Protein AF-A0A7I8EJ00-F1 (afdb_monomer_lite)

Radius of gyration: 34.82 Å; chains: 1; bounding box: 84×103×65 Å

Foldseek 3Di:
DDDDDDDDPDDDDPDDPPPDVPDPVVVVVVVPPPDPVPDDDPDQPFWKFKDFPLVQQPQPCLLCVLQVVAWDDDPRRDIDGDRGDDPVCVVSLVSSQVPRPSSRMDMDTGDPDDPPPPPDDD

Structure (mmCIF, N/CA/C/O backbone):
data_AF-A0A7I8EJ00-F1
#
_entry.id   AF-A0A7I8EJ00-F1
#
loop_
_atom_site.group_PDB
_atom_site.id
_atom_site.type_symbol
_atom_site.label_atom_id
_atom_site.label_alt_id
_atom_site.label_comp_id
_atom_site.label_asym_id
_atom_site.label_entity_id
_atom_site.label_seq_id
_atom_site.pdbx_PDB_ins_code
_atom_site.Cartn_x
_atom_site.Cartn_y
_atom_site.Cartn_z
_atom_site.occupancy
_atom_site.B_iso_or_equiv
_atom_site.auth_seq_id
_atom_site.auth_comp_id
_atom_site.auth_asym_id
_atom_site.auth_atom_id
_atom_site.pdbx_PDB_model_num
ATOM 1 N N . MET A 1 1 ? -71.303 63.753 53.844 1.00 45.81 1 MET A N 1
ATOM 2 C CA . MET A 1 1 ? -70.209 64.311 53.027 1.00 45.81 1 MET A CA 1
ATOM 3 C C . MET A 1 1 ? -69.359 63.137 52.576 1.00 45.81 1 MET A C 1
ATOM 5 O O . MET A 1 1 ? -68.629 62.593 53.389 1.00 45.81 1 MET A O 1
ATOM 9 N N . ASN A 1 2 ? -69.578 62.673 51.344 1.00 41.28 2 ASN A N 1
ATOM 10 C CA . ASN A 1 2 ? -68.934 61.488 50.778 1.00 41.28 2 ASN A CA 1
ATOM 11 C C . ASN A 1 2 ? -67.696 61.925 49.996 1.00 41.28 2 ASN A C 1
ATOM 13 O O . ASN A 1 2 ? -67.815 62.692 49.039 1.00 41.28 2 ASN A O 1
ATOM 17 N N . GLU A 1 3 ? -66.528 61.432 50.389 1.00 48.75 3 GLU A N 1
ATOM 18 C CA . GLU A 1 3 ? -65.282 61.643 49.660 1.00 48.75 3 GLU A CA 1
ATOM 19 C C . GLU A 1 3 ? -65.212 60.653 48.494 1.00 48.75 3 GLU A C 1
ATOM 21 O O . GLU A 1 3 ? -64.896 59.473 48.629 1.00 48.75 3 GLU A O 1
ATOM 26 N N . HIS A 1 4 ? -65.585 61.167 47.326 1.00 40.91 4 HIS A N 1
ATOM 27 C CA . HIS A 1 4 ? -65.218 60.623 46.029 1.00 40.91 4 HIS A CA 1
ATOM 28 C C . HIS A 1 4 ? -63.752 60.961 45.749 1.00 40.91 4 HIS A C 1
ATOM 30 O O . HIS A 1 4 ? -63.348 62.078 46.044 1.00 40.91 4 HIS A O 1
ATOM 36 N N . HIS A 1 5 ? -63.006 59.995 45.202 1.00 47.50 5 HIS A N 1
ATOM 37 C CA . HIS A 1 5 ? -61.886 60.053 44.235 1.00 47.50 5 HIS A CA 1
ATOM 38 C C . HIS A 1 5 ? -61.097 58.744 44.455 1.00 47.50 5 HIS A C 1
ATOM 40 O O . HIS A 1 5 ? -60.315 58.616 45.383 1.00 47.50 5 HIS A O 1
ATOM 46 N N . GLY A 1 6 ? -61.370 57.653 43.745 1.00 36.69 6 GLY A N 1
ATOM 47 C CA . GLY A 1 6 ? -61.242 57.551 42.293 1.00 36.69 6 GLY A CA 1
ATOM 48 C C . GLY A 1 6 ? -60.151 56.522 41.984 1.00 36.69 6 GLY A C 1
ATOM 49 O O . GLY A 1 6 ? -59.090 56.857 41.469 1.00 36.69 6 GLY A O 1
ATOM 50 N N . VAL A 1 7 ? -60.400 55.278 42.398 1.00 44.00 7 VAL A N 1
ATOM 51 C CA . VAL A 1 7 ? -59.600 54.092 42.072 1.00 44.00 7 VAL A CA 1
ATOM 52 C C . VAL A 1 7 ? -59.692 53.781 40.572 1.00 44.00 7 VAL A C 1
ATOM 54 O O . VAL A 1 7 ? -60.718 54.017 39.943 1.00 44.00 7 VAL A O 1
ATOM 57 N N . ALA A 1 8 ? -58.624 53.152 40.074 1.00 42.78 8 ALA A N 1
ATOM 58 C CA . ALA A 1 8 ? -58.505 52.400 38.822 1.00 42.78 8 ALA A CA 1
ATOM 59 C C . ALA A 1 8 ? -58.321 53.210 37.525 1.00 42.78 8 ALA A C 1
ATOM 61 O O . ALA A 1 8 ? -59.259 53.597 36.835 1.00 42.78 8 ALA A O 1
ATOM 62 N N . ARG A 1 9 ? -57.053 53.315 37.106 1.00 45.28 9 ARG A N 1
ATOM 63 C CA . ARG A 1 9 ? -56.689 53.464 35.691 1.00 45.28 9 ARG A CA 1
ATOM 64 C C . ARG A 1 9 ? -57.121 52.193 34.946 1.00 45.28 9 ARG A C 1
ATOM 66 O O . ARG A 1 9 ? -56.444 51.172 35.030 1.00 45.28 9 ARG A O 1
ATOM 73 N N . GLY A 1 10 ? -58.268 52.248 34.273 1.00 40.19 10 GLY A N 1
ATOM 74 C CA . GLY A 1 10 ? -58.802 51.183 33.424 1.00 40.19 10 GLY A CA 1
ATOM 75 C C . GLY A 1 10 ? -58.727 51.533 31.934 1.00 40.19 10 GLY A C 1
ATOM 76 O O . GLY A 1 10 ? -59.013 52.662 31.551 1.00 40.19 10 GLY A O 1
ATOM 77 N N . GLY A 1 11 ? -58.397 50.530 31.111 1.00 43.97 11 GLY A N 1
ATOM 78 C CA . GLY A 1 11 ? -58.533 50.531 29.645 1.00 43.97 11 GLY A CA 1
ATOM 79 C C . GLY A 1 11 ? -57.276 51.028 28.919 1.00 43.97 11 GLY A C 1
ATOM 80 O O . GLY A 1 11 ? -56.934 52.193 29.004 1.00 43.97 11 GLY A O 1
ATOM 81 N N . ALA A 1 12 ? -56.507 50.221 28.193 1.00 44.25 12 ALA A N 1
ATOM 82 C CA . ALA A 1 12 ? -56.928 49.158 27.297 1.00 44.25 12 ALA A CA 1
ATOM 83 C C . ALA A 1 12 ? -56.007 47.937 27.426 1.00 44.25 12 ALA A C 1
ATOM 85 O O . ALA A 1 12 ? -54.852 47.961 27.000 1.00 44.25 12 ALA A O 1
ATOM 86 N N . GLN A 1 13 ? -56.539 46.839 27.971 1.00 55.34 13 GLN A N 1
ATOM 87 C CA . GLN A 1 13 ? -55.932 45.538 27.726 1.00 55.34 13 GLN A CA 1
ATOM 88 C C . GLN A 1 13 ? -56.236 45.152 26.274 1.00 55.34 13 GLN A C 1
ATOM 90 O O . GLN A 1 13 ? -57.363 44.811 25.917 1.00 55.34 13 GLN A O 1
ATOM 95 N N . TRP A 1 14 ? -55.234 45.220 25.409 1.00 45.91 14 TRP A N 1
ATOM 96 C CA . TRP A 1 14 ? -55.321 44.591 24.100 1.00 45.91 14 TRP A CA 1
ATOM 97 C C . TRP A 1 14 ? -55.239 43.080 24.312 1.00 45.91 14 TRP A C 1
ATOM 99 O O . TRP A 1 14 ? -54.153 42.511 24.407 1.00 45.91 14 TRP A O 1
ATOM 109 N N . ARG A 1 15 ? -56.395 42.418 24.446 1.00 53.50 15 ARG A N 1
ATOM 110 C CA . ARG A 1 15 ? -56.477 40.955 24.360 1.00 53.50 15 ARG A CA 1
ATOM 111 C C . ARG A 1 15 ? -56.111 40.548 22.932 1.00 53.50 15 ARG A C 1
ATOM 113 O O . ARG A 1 15 ? -56.956 40.574 22.047 1.00 53.50 15 ARG A O 1
ATOM 120 N N . HIS A 1 16 ? -54.857 40.156 22.729 1.00 53.03 16 HIS A N 1
ATOM 121 C CA . HIS A 1 16 ? -54.471 39.276 21.632 1.00 53.03 16 HIS A CA 1
ATOM 122 C C . HIS A 1 16 ? -54.268 37.868 22.204 1.00 53.03 16 HIS A C 1
ATOM 124 O O . HIS A 1 16 ? -53.431 37.705 23.095 1.00 53.03 16 HIS A O 1
ATOM 130 N N . PRO A 1 17 ? -54.984 36.841 21.718 1.00 56.44 17 PRO A N 1
ATOM 131 C CA . PRO A 1 17 ? -54.615 35.464 21.987 1.00 56.44 17 PRO A CA 1
ATOM 132 C C . PRO A 1 17 ? -53.357 35.161 21.174 1.00 56.44 17 PRO A C 1
ATOM 134 O O . PRO A 1 17 ? -53.422 34.884 19.978 1.00 56.44 17 PRO A O 1
ATOM 137 N N . LYS A 1 18 ? -52.185 35.222 21.805 1.00 48.69 18 LYS A N 1
ATOM 138 C CA . LYS A 1 18 ? -51.001 34.573 21.243 1.00 48.69 18 LYS A CA 1
ATOM 139 C C . LYS A 1 18 ? -51.089 33.102 21.632 1.00 48.69 18 LYS A C 1
ATOM 141 O O . LYS A 1 18 ? -50.445 32.635 22.558 1.00 48.69 18 LYS A O 1
ATOM 146 N N . THR A 1 19 ? -51.945 32.375 20.918 1.00 53.47 19 THR A N 1
ATOM 147 C CA . THR A 1 19 ? -51.723 30.946 20.708 1.00 53.47 19 THR A CA 1
ATOM 148 C C . THR A 1 19 ? -50.303 30.758 20.185 1.00 53.47 19 THR A C 1
ATOM 150 O O . THR A 1 19 ? -49.864 31.567 19.361 1.00 53.47 19 THR A O 1
ATOM 153 N N . ARG A 1 20 ? -49.682 29.633 20.563 1.00 47.53 20 ARG A N 1
ATOM 154 C CA . ARG A 1 20 ? -48.486 29.029 19.945 1.00 47.53 20 ARG A CA 1
ATOM 155 C C . ARG A 1 20 ? -47.161 29.190 20.703 1.00 47.53 20 ARG A C 1
ATOM 157 O O . ARG A 1 20 ? -46.096 29.186 20.097 1.00 47.53 20 ARG A O 1
ATOM 164 N N . GLU A 1 21 ? -47.212 29.169 22.029 1.00 54.38 21 GLU A N 1
ATOM 165 C CA . GLU A 1 21 ? -46.142 28.568 22.839 1.00 54.38 21 GLU A CA 1
ATOM 166 C C . GLU A 1 21 ? -46.144 27.045 22.618 1.00 54.38 21 GLU A C 1
ATOM 168 O O . GLU A 1 21 ? -46.897 26.355 23.294 1.00 54.38 21 GLU A O 1
ATOM 173 N N . THR A 1 22 ? -45.405 26.520 21.623 1.00 52.34 22 THR A N 1
ATOM 174 C CA . THR A 1 22 ? -44.894 25.111 21.597 1.00 52.34 22 THR A CA 1
ATOM 175 C C . THR A 1 22 ? -44.100 24.708 20.343 1.00 52.34 22 THR A C 1
ATOM 177 O O . THR A 1 22 ? -43.701 23.551 20.227 1.00 52.34 22 THR A O 1
ATOM 180 N N . HIS A 1 23 ? -43.851 25.597 19.374 1.00 50.88 23 HIS A N 1
ATOM 181 C CA . HIS A 1 23 ? -43.075 25.212 18.181 1.00 50.88 23 HIS A CA 1
ATOM 182 C C . HIS A 1 23 ? -41.585 25.566 18.251 1.00 50.88 23 HIS A C 1
ATOM 184 O O . HIS A 1 23 ? -40.788 24.852 17.646 1.00 50.88 23 HIS A O 1
ATOM 190 N N . GLU A 1 24 ? -41.213 26.626 18.971 1.00 51.28 24 GLU A N 1
ATOM 191 C CA . GLU A 1 24 ? -39.826 27.111 19.008 1.00 51.28 24 GLU A CA 1
ATOM 192 C C . GLU A 1 24 ? -38.968 26.274 19.976 1.00 51.28 24 GLU A C 1
ATOM 194 O O . GLU A 1 24 ? -38.015 25.641 19.529 1.00 51.28 24 GLU A O 1
ATOM 199 N N . ASN A 1 25 ? -39.418 26.081 21.226 1.00 51.16 25 ASN A N 1
ATOM 200 C CA . ASN A 1 25 ? -38.731 25.222 22.211 1.00 51.16 25 ASN A CA 1
ATOM 201 C C . ASN A 1 25 ? -38.580 23.754 21.758 1.00 51.16 25 ASN A C 1
ATOM 203 O O . ASN A 1 25 ? -37.596 23.095 22.081 1.00 51.16 25 ASN A O 1
ATOM 207 N N . ARG A 1 26 ? -39.504 23.241 20.928 1.00 55.91 26 ARG A N 1
ATOM 208 C CA . ARG A 1 26 ? -39.444 21.863 20.404 1.00 55.91 26 ARG A CA 1
ATOM 209 C C . ARG A 1 26 ? -38.271 21.640 19.445 1.00 55.91 26 ARG A C 1
ATOM 211 O O . ARG A 1 26 ? -37.791 20.516 19.339 1.00 55.91 26 ARG A O 1
ATOM 218 N N . LYS A 1 27 ? -37.827 22.679 18.729 1.00 48.16 27 LYS A N 1
ATOM 219 C CA . LYS A 1 27 ? -36.678 22.571 17.821 1.00 48.16 27 LYS A CA 1
ATOM 220 C C . LYS A 1 27 ? -35.370 22.506 18.598 1.00 48.16 27 LYS A C 1
ATOM 222 O O . LYS A 1 27 ? -34.535 21.689 18.239 1.00 48.16 27 LYS A O 1
ATOM 227 N N . GLU A 1 28 ? -35.223 23.300 19.659 1.00 47.88 28 GLU A N 1
ATOM 228 C CA . GLU A 1 28 ? -34.013 23.322 20.495 1.00 47.88 28 GLU A CA 1
ATOM 229 C C . GLU A 1 28 ? -33.845 22.015 21.288 1.00 47.88 28 GLU A C 1
ATOM 231 O O . GLU A 1 28 ? -32.773 21.411 21.254 1.00 47.88 28 GLU A O 1
ATOM 236 N N . GLU A 1 29 ? -34.922 21.486 21.881 1.00 47.75 29 GLU A N 1
ATOM 237 C CA . GLU A 1 29 ? -34.905 20.180 22.565 1.00 47.75 29 GLU A CA 1
ATOM 238 C C . GLU A 1 29 ? -34.665 18.988 21.614 1.00 47.75 29 GLU A C 1
ATOM 240 O O . GLU A 1 29 ? -34.185 17.938 22.044 1.00 47.75 29 GLU A O 1
ATOM 245 N N . GLN A 1 30 ? -34.966 19.123 20.315 1.00 53.47 30 GLN A N 1
ATOM 246 C CA . GLN A 1 30 ? -34.715 18.082 19.306 1.00 53.47 30 GLN A CA 1
ATOM 247 C C . GLN A 1 30 ? -33.262 18.035 18.817 1.00 53.47 30 GLN A C 1
ATOM 249 O O . GLN A 1 30 ? -32.843 16.998 18.309 1.00 53.47 30 GLN A O 1
ATOM 254 N N . MET A 1 31 ? -32.470 19.098 18.993 1.00 45.88 31 MET A N 1
ATOM 255 C CA . MET A 1 31 ? -31.067 19.109 18.545 1.00 45.88 31 MET A CA 1
ATOM 256 C C . MET A 1 31 ? -30.126 18.399 19.530 1.00 45.88 31 MET A C 1
ATOM 258 O O . MET A 1 31 ? -29.084 17.892 19.125 1.00 45.88 31 MET A O 1
ATOM 262 N N . ALA A 1 32 ? -30.502 18.324 20.811 1.00 51.47 32 ALA A N 1
ATOM 263 C CA . ALA A 1 32 ? -29.714 17.675 21.864 1.00 51.47 32 ALA A CA 1
ATOM 264 C C . ALA A 1 32 ? -29.901 16.145 21.931 1.00 51.47 32 ALA A C 1
ATOM 266 O O . ALA A 1 32 ? -29.198 15.458 22.673 1.00 51.47 32 ALA A O 1
ATOM 267 N N . GLN A 1 33 ? -30.839 15.594 21.158 1.00 57.84 33 GLN A N 1
ATOM 268 C CA . GLN A 1 33 ? -31.089 14.157 21.082 1.00 57.84 33 GLN A CA 1
ATOM 269 C C . GLN A 1 33 ? -30.137 13.561 20.045 1.00 57.84 33 GLN A C 1
ATOM 271 O O . GLN A 1 33 ? -30.465 13.455 18.865 1.00 57.84 33 GLN A O 1
ATOM 276 N N . ALA A 1 34 ? -28.920 13.238 20.492 1.00 53.00 34 ALA A N 1
ATOM 277 C CA . ALA A 1 34 ? -27.902 12.560 19.701 1.00 53.00 34 ALA A CA 1
ATOM 278 C C . ALA A 1 34 ? -28.523 11.384 18.939 1.00 53.00 34 ALA A C 1
ATOM 280 O O . ALA A 1 34 ? -28.961 10.390 19.521 1.00 53.00 34 ALA A O 1
ATOM 281 N N . HIS A 1 35 ? -28.588 11.518 17.620 1.00 52.81 35 HIS A N 1
ATOM 282 C CA . HIS A 1 35 ? -29.057 10.443 16.778 1.00 52.81 35 HIS A CA 1
ATOM 283 C C . HIS A 1 35 ? -28.088 9.249 16.891 1.00 52.81 35 HIS A C 1
ATOM 285 O O . HIS A 1 35 ? -26.877 9.433 16.730 1.00 52.81 35 HIS A O 1
ATOM 291 N N . PRO A 1 36 ? -28.591 8.013 17.067 1.00 56.00 36 PRO A N 1
ATOM 292 C CA . PRO A 1 36 ? -27.775 6.799 17.198 1.00 56.00 36 PRO A CA 1
ATOM 293 C C . PRO A 1 36 ? -26.967 6.444 15.934 1.00 56.00 36 PRO A C 1
ATOM 295 O O . PRO A 1 36 ? -26.285 5.427 15.906 1.00 56.00 36 PRO A O 1
ATOM 298 N N . TYR A 1 37 ? -27.020 7.283 14.895 1.00 53.31 37 TYR A N 1
ATOM 299 C CA . TYR A 1 37 ? -26.210 7.174 13.686 1.00 53.31 37 TYR A CA 1
ATOM 300 C C . TYR A 1 37 ? -24.841 7.874 13.782 1.00 53.31 37 TYR A C 1
ATOM 302 O O . TYR A 1 37 ? -24.072 7.794 12.829 1.00 53.31 37 TYR A O 1
ATOM 310 N N . MET A 1 38 ? -24.531 8.594 14.873 1.00 54.06 38 MET A N 1
ATOM 311 C CA . MET A 1 38 ? -23.209 9.226 15.065 1.00 54.06 38 MET A CA 1
ATOM 312 C C . MET A 1 38 ? -22.237 8.385 15.897 1.00 54.06 38 MET A C 1
ATOM 314 O O . MET A 1 38 ? -21.073 8.761 16.021 1.00 54.06 38 MET A O 1
ATOM 318 N N . THR A 1 39 ? -22.660 7.236 16.427 1.00 56.69 39 THR A N 1
ATOM 319 C CA . THR A 1 39 ? -21.714 6.229 16.913 1.00 56.69 39 THR A CA 1
ATOM 320 C C . THR A 1 39 ? -21.360 5.320 15.738 1.00 56.69 39 THR A C 1
ATOM 322 O O . THR A 1 39 ? -22.232 4.574 15.282 1.00 56.69 39 THR A O 1
ATOM 325 N N . PRO A 1 40 ? -20.124 5.370 15.199 1.00 61.84 40 PRO A N 1
ATOM 326 C CA . PRO A 1 40 ? -19.712 4.387 14.209 1.00 61.84 40 PRO A CA 1
ATOM 327 C C . PRO A 1 40 ? -19.858 2.983 14.825 1.00 61.84 40 PRO A C 1
ATOM 329 O O . PRO A 1 40 ? -19.558 2.816 16.013 1.00 61.84 40 PRO A O 1
ATOM 332 N N . PRO A 1 41 ? -20.334 1.974 14.066 1.00 59.50 41 PRO A N 1
ATOM 333 C CA . PRO A 1 41 ? -20.284 0.589 14.526 1.00 59.50 41 PRO A CA 1
ATOM 334 C C . PRO A 1 41 ? -18.846 0.279 14.964 1.00 59.50 41 PRO A C 1
ATOM 336 O O . PRO A 1 41 ? -17.920 0.820 14.348 1.00 59.50 41 PRO A O 1
ATOM 339 N N . PRO A 1 42 ? -18.632 -0.535 16.019 1.00 56.03 42 PRO A N 1
ATOM 340 C CA . PRO A 1 42 ? -17.282 -0.861 16.458 1.00 56.03 42 PRO A CA 1
ATOM 341 C C . PRO A 1 42 ? -16.493 -1.324 15.236 1.00 56.03 42 PRO A C 1
ATOM 343 O O . PRO A 1 42 ? -16.932 -2.231 14.521 1.00 56.03 42 PRO A O 1
ATOM 346 N N . ALA A 1 43 ? -15.385 -0.631 14.949 1.00 57.16 43 ALA A N 1
ATOM 347 C CA . ALA A 1 43 ? -14.518 -0.994 13.842 1.00 57.16 43 ALA A CA 1
ATOM 348 C C . ALA A 1 43 ? -14.222 -2.494 13.976 1.00 57.16 43 ALA A C 1
ATOM 350 O O . ALA A 1 43 ? -13.905 -2.923 15.090 1.00 57.16 43 ALA A O 1
ATOM 351 N N . PRO A 1 44 ? -14.377 -3.305 12.910 1.00 59.47 44 PRO A N 1
ATOM 352 C CA . PRO A 1 44 ? -14.127 -4.730 13.018 1.00 59.47 44 PRO A CA 1
ATOM 353 C C . PRO A 1 44 ? -12.761 -4.947 13.671 1.00 59.47 44 PRO A C 1
ATOM 355 O O . PRO A 1 44 ? -11.744 -4.466 13.183 1.00 59.47 44 PRO A O 1
ATOM 358 N N . SER A 1 45 ? -12.732 -5.637 14.799 1.00 66.56 45 SER A N 1
ATOM 359 C CA . SER A 1 45 ? -11.508 -5.881 15.564 1.00 66.56 45 SER A CA 1
ATOM 360 C C . SER A 1 45 ? -10.585 -6.912 14.898 1.00 66.56 45 SER A C 1
ATOM 362 O O . SER A 1 45 ? -9.603 -7.336 15.498 1.00 66.56 45 SER A O 1
ATOM 364 N N . GLY A 1 46 ? -10.904 -7.329 13.669 1.00 76.50 46 GLY A N 1
ATOM 365 C CA . GLY A 1 46 ? -10.105 -8.255 12.878 1.00 76.50 46 GLY A CA 1
ATOM 366 C C . GLY A 1 46 ? -8.842 -7.603 12.325 1.00 76.50 46 GLY A C 1
ATOM 367 O O . GLY A 1 46 ? -8.857 -6.435 11.918 1.00 76.50 46 GLY A O 1
ATOM 368 N N . SER A 1 47 ? -7.759 -8.380 12.291 1.00 88.50 47 SER A N 1
ATOM 369 C CA . SER A 1 47 ? -6.550 -8.014 11.560 1.00 88.50 47 SER A CA 1
ATOM 370 C C . SER A 1 47 ? -6.829 -8.013 10.058 1.00 88.50 47 SER A C 1
ATOM 372 O O . SER A 1 47 ? -7.821 -8.574 9.580 1.00 88.50 47 SER A O 1
ATOM 374 N N . ILE A 1 48 ? -5.974 -7.337 9.298 1.00 93.81 48 ILE A N 1
ATOM 375 C CA . ILE A 1 48 ? -6.071 -7.317 7.842 1.00 93.81 48 ILE A CA 1
ATOM 376 C C . ILE A 1 48 ? -4.856 -7.990 7.226 1.00 93.81 48 ILE A C 1
ATOM 378 O O . ILE A 1 48 ? -3.755 -7.893 7.755 1.00 93.81 48 ILE A O 1
ATOM 382 N N . HIS A 1 49 ? -5.076 -8.647 6.093 1.00 96.25 49 HIS A N 1
ATOM 383 C CA . HIS A 1 49 ? -4.018 -9.144 5.229 1.00 96.25 49 HIS A CA 1
ATOM 384 C C . HIS A 1 49 ? -4.048 -8.370 3.909 1.00 96.25 49 HIS A C 1
ATOM 386 O O . HIS A 1 49 ? -5.107 -8.204 3.293 1.00 96.25 49 HIS A O 1
ATOM 392 N N . VAL A 1 50 ? -2.893 -7.862 3.497 1.00 97.19 50 VAL A N 1
ATOM 393 C CA . VAL A 1 50 ? -2.713 -7.016 2.320 1.00 97.19 50 VAL A CA 1
ATOM 394 C C . VAL A 1 50 ? -2.004 -7.813 1.239 1.00 97.19 50 VAL A C 1
ATOM 396 O O . VAL A 1 50 ? -0.939 -8.383 1.454 1.00 97.19 50 VAL A O 1
ATOM 399 N N . VAL A 1 51 ? -2.574 -7.805 0.040 1.00 98.06 51 VAL A N 1
ATOM 400 C CA . VAL A 1 51 ? -1.939 -8.350 -1.160 1.00 98.06 51 VAL A CA 1
ATOM 401 C C . VAL A 1 51 ? -1.854 -7.241 -2.189 1.00 98.06 51 VAL A C 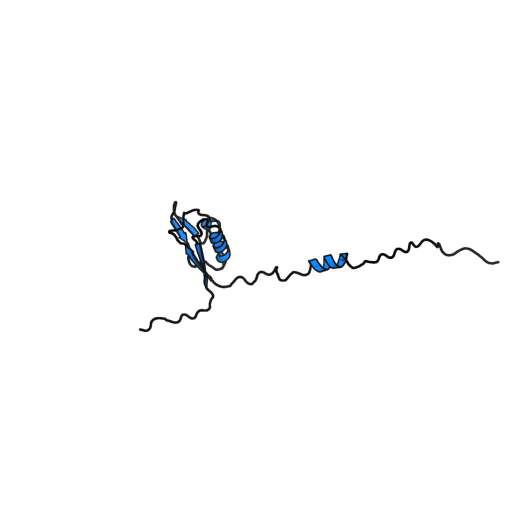1
ATOM 403 O O . VAL A 1 51 ? -2.859 -6.596 -2.487 1.00 98.06 51 VAL A O 1
ATOM 406 N N . VAL A 1 52 ? -0.668 -7.024 -2.750 1.00 98.19 52 VAL A N 1
ATOM 407 C CA . VAL A 1 52 ? -0.494 -6.112 -3.879 1.00 98.19 52 VAL A CA 1
ATOM 408 C C . VAL A 1 52 ? -0.181 -6.924 -5.124 1.00 98.19 52 VAL A C 1
ATOM 410 O O . VAL A 1 52 ? 0.794 -7.670 -5.162 1.00 98.19 52 VAL A O 1
ATOM 413 N N . ASP A 1 53 ? -0.995 -6.758 -6.163 1.00 97.81 53 ASP A N 1
ATOM 414 C CA . ASP A 1 53 ? -0.673 -7.274 -7.488 1.00 97.81 53 ASP A CA 1
ATOM 415 C C . ASP A 1 53 ? 0.435 -6.411 -8.108 1.00 97.81 53 ASP A C 1
ATOM 417 O O . ASP A 1 53 ? 0.184 -5.362 -8.711 1.00 97.81 53 ASP A O 1
ATOM 421 N N . LEU A 1 54 ? 1.683 -6.849 -7.934 1.00 96.19 54 LEU A N 1
ATOM 422 C CA . LEU A 1 54 ? 2.861 -6.148 -8.442 1.00 96.19 54 LEU A CA 1
ATOM 423 C C . LEU A 1 54 ? 2.945 -6.137 -9.976 1.00 96.19 54 LEU A C 1
ATOM 425 O O . LEU A 1 54 ? 3.626 -5.275 -10.515 1.00 96.19 54 LEU A O 1
ATOM 429 N N . ASN A 1 55 ? 2.218 -7.009 -10.684 1.00 95.88 55 ASN A N 1
ATOM 430 C CA . ASN A 1 55 ? 2.145 -6.949 -12.149 1.00 95.88 55 ASN A CA 1
ATOM 431 C C . ASN A 1 55 ? 1.213 -5.826 -12.627 1.00 95.88 55 ASN A C 1
ATOM 433 O O . ASN A 1 55 ? 1.384 -5.292 -13.721 1.00 95.88 55 ASN A O 1
ATOM 437 N N . ARG A 1 56 ? 0.210 -5.463 -11.817 1.00 96.62 56 ARG A N 1
ATOM 438 C CA . ARG A 1 56 ? -0.681 -4.324 -12.087 1.00 96.62 56 ARG A CA 1
ATOM 439 C C . ARG A 1 56 ? -0.153 -3.015 -11.529 1.00 96.62 56 ARG A C 1
ATOM 441 O O . ARG A 1 56 ? -0.512 -1.964 -12.053 1.00 96.62 56 ARG A O 1
ATOM 448 N N . CYS A 1 57 ? 0.654 -3.057 -10.473 1.00 97.44 57 CYS A N 1
ATOM 449 C CA . CYS A 1 57 ? 1.262 -1.876 -9.874 1.00 97.44 57 CYS A CA 1
ATOM 450 C C . CYS A 1 57 ? 2.082 -1.090 -10.914 1.00 97.44 57 CYS A C 1
ATOM 452 O O . CYS A 1 57 ? 2.908 -1.660 -11.610 1.00 97.44 57 CYS A O 1
ATOM 454 N N . GLN A 1 58 ? 1.847 0.223 -11.004 1.00 97.00 58 GLN A N 1
ATOM 455 C CA . GLN A 1 58 ? 2.542 1.138 -11.928 1.00 97.00 58 GLN A CA 1
ATOM 456 C C . GLN A 1 58 ? 3.327 2.229 -11.176 1.00 97.00 58 GLN A C 1
ATOM 458 O O . GLN A 1 58 ? 3.483 3.339 -11.670 1.00 97.00 58 GLN A O 1
ATOM 463 N N . ALA A 1 59 ? 3.722 1.961 -9.926 1.00 96.75 59 ALA A N 1
ATOM 464 C CA . ALA A 1 59 ? 4.555 2.848 -9.106 1.00 96.75 59 ALA A CA 1
ATOM 465 C C . ALA A 1 59 ? 4.071 4.312 -8.932 1.00 96.75 59 ALA A C 1
ATOM 467 O O . ALA A 1 59 ? 4.860 5.202 -8.637 1.00 96.75 59 ALA A O 1
ATOM 468 N N . TYR A 1 60 ? 2.757 4.578 -8.982 1.00 96.75 60 TYR A N 1
ATOM 469 C CA . TYR A 1 60 ? 2.192 5.924 -8.737 1.00 96.75 60 TYR A CA 1
ATOM 470 C C . TYR A 1 60 ? 2.400 6.480 -7.312 1.00 96.75 60 TYR A C 1
ATOM 472 O O . TYR A 1 60 ? 2.001 7.610 -7.036 1.00 96.75 60 TYR A O 1
ATOM 480 N N . ALA A 1 61 ? 2.958 5.692 -6.387 1.00 96.38 61 ALA A N 1
ATOM 481 C CA . ALA A 1 61 ? 3.325 6.086 -5.020 1.00 96.38 61 ALA A CA 1
ATOM 482 C C . ALA A 1 61 ? 2.192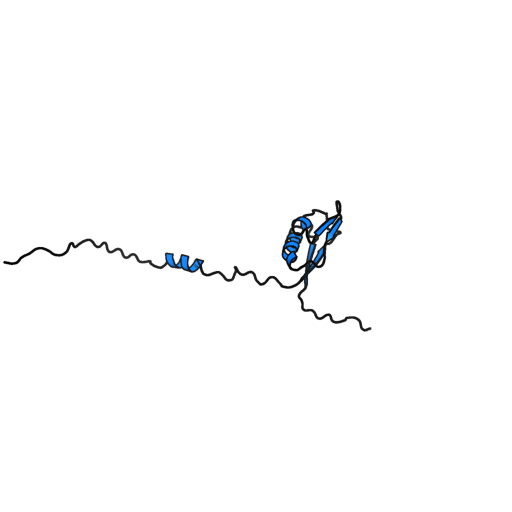 6.584 -4.096 1.00 96.38 61 ALA A C 1
ATOM 484 O O . ALA A 1 61 ? 2.448 6.918 -2.940 1.00 96.38 61 ALA A O 1
ATOM 485 N N . GLN A 1 62 ? 0.93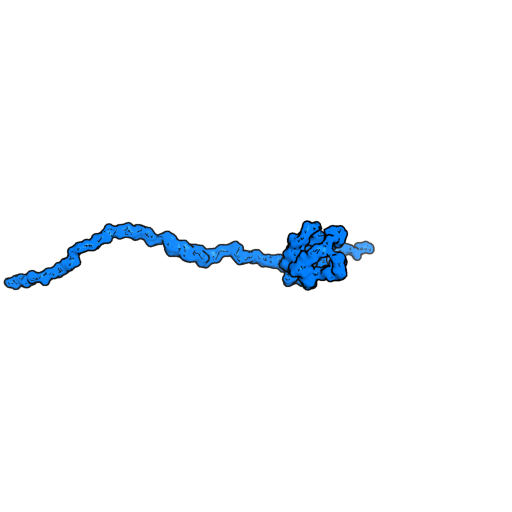1 6.615 -4.538 1.00 97.44 62 GLN A N 1
ATOM 486 C CA . GLN A 1 62 ? -0.171 7.133 -3.714 1.00 97.44 62 GLN A CA 1
ATOM 487 C C . GLN A 1 62 ? -0.386 6.322 -2.429 1.00 97.44 62 GLN A C 1
ATOM 489 O O . GLN A 1 62 ? -0.702 6.891 -1.386 1.00 97.44 62 GLN A O 1
ATOM 494 N N . CYS A 1 63 ? -0.148 5.010 -2.467 1.00 98.25 63 CYS A N 1
ATOM 495 C CA . CYS A 1 63 ? -0.193 4.173 -1.271 1.00 98.25 63 CYS A CA 1
ATOM 496 C C . CYS A 1 63 ? 0.860 4.573 -0.224 1.00 98.25 63 CYS A C 1
ATOM 498 O O . CYS A 1 63 ? 0.538 4.618 0.961 1.00 98.25 63 CYS A O 1
ATOM 500 N N . CYS A 1 64 ? 2.069 4.950 -0.650 1.00 97.56 64 CYS A N 1
ATOM 501 C CA . CYS A 1 64 ? 3.135 5.425 0.234 1.00 97.56 64 CYS A CA 1
ATOM 502 C C . CYS A 1 64 ? 2.779 6.752 0.916 1.00 97.56 64 CYS A C 1
ATOM 504 O O . CYS A 1 64 ? 3.204 6.991 2.040 1.00 97.56 64 CYS A O 1
ATOM 506 N N . PHE A 1 65 ? 1.975 7.606 0.276 1.00 96.62 65 PHE A N 1
ATOM 507 C CA . PHE A 1 65 ? 1.499 8.844 0.898 1.00 96.62 65 PHE A CA 1
ATOM 508 C C . PHE A 1 65 ? 0.472 8.579 2.009 1.00 96.62 65 PHE A C 1
ATOM 510 O O . PHE A 1 65 ? 0.548 9.175 3.081 1.00 96.62 65 PHE A O 1
ATOM 517 N N . PHE A 1 66 ? -0.490 7.683 1.768 1.00 97.94 66 PHE A N 1
ATOM 518 C CA . PHE A 1 66 ? -1.560 7.406 2.733 1.00 97.94 66 PHE A CA 1
ATOM 519 C C . PHE A 1 66 ? -1.144 6.471 3.871 1.00 97.94 66 PHE A C 1
ATOM 521 O O . PHE A 1 66 ? -1.704 6.577 4.962 1.00 97.94 66 PHE A O 1
ATOM 528 N N . ALA A 1 67 ? -0.196 5.566 3.628 1.00 98.06 67 ALA A N 1
ATOM 529 C CA . ALA A 1 67 ? 0.264 4.571 4.592 1.00 98.06 67 ALA A CA 1
ATOM 530 C C . ALA A 1 67 ? 1.790 4.341 4.477 1.00 98.06 67 ALA A C 1
ATOM 532 O O . ALA A 1 67 ? 2.222 3.242 4.119 1.00 98.06 67 ALA A O 1
ATOM 533 N N . PRO A 1 68 ? 2.624 5.354 4.792 1.00 97.44 68 PRO A N 1
ATOM 534 C CA . PRO A 1 68 ? 4.085 5.279 4.641 1.00 97.44 68 PRO A CA 1
ATOM 535 C C . PRO A 1 68 ? 4.741 4.206 5.517 1.00 97.44 68 PRO A C 1
ATOM 537 O O . PRO A 1 68 ? 5.811 3.710 5.187 1.00 97.44 68 PRO A O 1
ATOM 540 N N . SER A 1 69 ? 4.103 3.828 6.628 1.00 96.94 69 SER A N 1
ATOM 541 C CA . SER A 1 69 ? 4.577 2.749 7.502 1.00 96.94 69 SER A CA 1
ATOM 542 C C . SER A 1 69 ? 4.321 1.348 6.938 1.00 96.94 69 SER A C 1
ATOM 544 O O . SER A 1 69 ? 4.921 0.400 7.426 1.00 96.94 69 SER A O 1
ATOM 546 N N . VAL A 1 70 ? 3.441 1.212 5.938 1.00 98.12 70 VAL A N 1
ATOM 547 C CA . VAL A 1 70 ? 3.059 -0.079 5.337 1.00 98.12 70 VAL A CA 1
ATOM 548 C C . VAL A 1 70 ? 3.600 -0.224 3.922 1.00 98.12 70 VAL A C 1
ATOM 550 O O . VAL A 1 70 ? 3.953 -1.329 3.537 1.00 98.12 70 VAL A O 1
ATOM 553 N N . PHE A 1 71 ? 3.679 0.861 3.146 1.00 98.31 71 PHE A N 1
ATOM 554 C CA . PHE A 1 71 ? 4.125 0.838 1.752 1.00 98.31 71 PHE A CA 1
ATOM 555 C C . PHE A 1 71 ? 5.326 1.752 1.550 1.00 98.31 71 PHE A C 1
ATOM 557 O O . PHE A 1 71 ? 5.290 2.930 1.901 1.00 98.31 71 PHE A O 1
ATOM 564 N N . THR A 1 72 ? 6.367 1.251 0.896 1.00 97.94 72 THR A N 1
ATOM 565 C CA . THR A 1 72 ? 7.565 2.024 0.554 1.00 97.94 72 THR A CA 1
ATOM 566 C C . THR A 1 72 ? 8.000 1.692 -0.865 1.00 97.94 72 THR A C 1
ATOM 568 O O . THR A 1 72 ? 8.179 0.525 -1.203 1.00 97.94 72 THR A O 1
ATOM 571 N N . LEU A 1 73 ? 8.188 2.710 -1.704 1.00 96.38 73 LEU A N 1
ATOM 572 C CA . LEU A 1 73 ? 8.874 2.528 -2.979 1.00 96.38 73 LEU A CA 1
ATOM 573 C C . LEU A 1 73 ? 10.382 2.492 -2.752 1.00 96.38 73 LEU A C 1
ATOM 575 O O . LEU A 1 73 ? 10.941 3.315 -2.026 1.00 96.38 73 LEU A O 1
ATOM 579 N N . HIS A 1 74 ? 11.031 1.538 -3.399 1.00 93.69 74 HIS A N 1
ATOM 580 C CA . HIS A 1 74 ? 12.469 1.408 -3.464 1.00 93.69 74 HIS A CA 1
ATOM 581 C C . HIS A 1 74 ? 12.927 1.666 -4.901 1.00 93.69 74 HIS A C 1
ATOM 583 O O . HIS A 1 74 ? 12.568 0.936 -5.826 1.00 93.69 74 HIS A O 1
ATOM 589 N N . GLY A 1 75 ? 13.724 2.716 -5.094 1.00 90.62 75 GLY A N 1
ATOM 590 C CA . GLY A 1 75 ? 14.058 3.195 -6.435 1.00 90.62 75 GLY A CA 1
ATOM 591 C C . GLY A 1 75 ? 12.834 3.771 -7.150 1.00 90.62 75 GLY A C 1
ATOM 592 O O . GLY A 1 75 ? 11.968 4.373 -6.516 1.00 90.62 75 GLY A O 1
ATOM 593 N N . GLU A 1 76 ? 12.784 3.607 -8.470 1.00 86.94 76 GLU A N 1
ATOM 594 C CA . GLU A 1 76 ? 11.755 4.239 -9.306 1.00 86.94 76 GLU A CA 1
ATOM 595 C C . GLU A 1 76 ? 10.463 3.410 -9.409 1.00 86.94 76 GLU A C 1
ATOM 597 O O . GLU A 1 76 ? 9.389 3.987 -9.545 1.00 86.94 76 GLU A O 1
ATOM 602 N N . GLU A 1 77 ? 10.535 2.075 -9.297 1.00 87.56 77 GLU A N 1
ATOM 603 C CA . GLU A 1 77 ? 9.398 1.200 -9.644 1.00 87.56 77 GLU A CA 1
ATOM 604 C C . GLU A 1 77 ? 9.089 0.087 -8.628 1.00 87.56 77 GLU A C 1
ATOM 606 O O . GLU A 1 77 ? 7.968 -0.427 -8.596 1.00 87.56 77 GLU A O 1
ATOM 611 N N . ALA A 1 78 ? 10.041 -0.308 -7.775 1.00 91.94 78 ALA A N 1
ATOM 612 C CA . ALA A 1 78 ? 9.846 -1.461 -6.900 1.00 91.94 78 ALA A CA 1
ATOM 613 C C . ALA A 1 78 ? 9.057 -1.077 -5.641 1.00 91.94 78 ALA A C 1
ATOM 615 O O . ALA A 1 78 ? 9.523 -0.287 -4.825 1.00 91.94 78 ALA A O 1
ATOM 616 N N . LEU A 1 79 ? 7.876 -1.668 -5.443 1.00 97.25 79 LEU A N 1
ATOM 617 C CA . LEU A 1 79 ? 7.072 -1.463 -4.237 1.00 97.25 79 LEU A CA 1
ATOM 618 C C . LEU A 1 79 ? 7.345 -2.552 -3.202 1.00 97.25 79 LEU A C 1
ATOM 620 O O . LEU A 1 79 ? 7.173 -3.738 -3.474 1.00 97.25 79 LEU A O 1
ATOM 624 N N . TRP A 1 80 ? 7.721 -2.134 -1.999 1.00 97.50 80 TRP A N 1
ATOM 625 C CA . TRP A 1 80 ? 7.806 -2.980 -0.816 1.00 97.50 80 TRP A CA 1
ATOM 626 C C . TRP A 1 80 ? 6.615 -2.692 0.085 1.00 97.50 80 TRP A C 1
ATOM 628 O O . TRP A 1 80 ? 6.174 -1.542 0.194 1.00 97.50 80 TRP A O 1
ATOM 638 N N . TYR A 1 81 ? 6.085 -3.733 0.723 1.00 98.06 81 TYR A N 1
ATOM 639 C CA . TYR A 1 81 ? 4.969 -3.573 1.640 1.00 98.06 81 TYR A CA 1
ATOM 640 C C . TYR A 1 81 ? 4.918 -4.652 2.721 1.00 98.06 81 TYR A C 1
ATOM 642 O O . TYR A 1 81 ? 5.430 -5.754 2.527 1.00 98.06 81 TYR A O 1
ATOM 650 N N . ASP A 1 82 ? 4.282 -4.319 3.841 1.00 97.81 82 ASP A N 1
ATOM 651 C CA . ASP A 1 82 ? 3.948 -5.266 4.905 1.00 97.81 82 ASP A CA 1
ATOM 652 C C . ASP A 1 82 ? 2.599 -5.954 4.601 1.00 97.81 82 ASP A C 1
ATOM 654 O O . ASP A 1 82 ? 1.576 -5.263 4.502 1.00 97.81 82 ASP A O 1
ATOM 658 N N . PRO A 1 83 ? 2.565 -7.287 4.401 1.00 96.75 83 PRO A N 1
ATOM 659 C CA . PRO A 1 83 ? 1.331 -8.020 4.135 1.00 96.75 83 PRO A CA 1
ATOM 660 C C . PRO A 1 83 ? 0.433 -8.177 5.369 1.00 96.75 83 PRO A C 1
ATOM 662 O O . PRO A 1 83 ? -0.762 -8.414 5.203 1.00 96.75 83 PRO A O 1
ATOM 665 N N . GLU A 1 84 ? 0.955 -8.040 6.589 1.00 95.88 84 GLU A N 1
ATOM 666 C CA . GLU A 1 84 ? 0.185 -8.185 7.833 1.00 95.88 84 GLU A CA 1
ATOM 667 C C . GLU A 1 84 ? 0.369 -6.952 8.733 1.00 95.88 84 GLU A C 1
ATOM 669 O O . GLU A 1 84 ? 0.896 -7.058 9.843 1.00 95.88 84 GLU A O 1
ATOM 674 N N . PRO A 1 85 ? -0.083 -5.765 8.280 1.00 94.88 85 PRO A N 1
ATOM 675 C CA . PRO A 1 85 ? 0.110 -4.540 9.032 1.00 94.88 85 PRO A CA 1
ATOM 676 C C . PRO A 1 85 ? -0.723 -4.538 10.316 1.00 94.88 85 PRO A C 1
ATOM 678 O O . PRO A 1 85 ? -1.819 -5.104 10.387 1.00 94.88 85 PRO A O 1
ATOM 681 N N . ASP A 1 86 ? -0.221 -3.827 11.326 1.00 91.69 86 ASP A N 1
ATOM 682 C CA . ASP A 1 86 ? -0.909 -3.665 12.605 1.00 91.69 86 ASP A CA 1
ATOM 683 C C . ASP A 1 86 ? -2.333 -3.100 12.435 1.00 91.69 86 ASP A C 1
ATOM 685 O O . ASP A 1 86 ? -2.617 -2.299 11.538 1.00 91.69 86 ASP A O 1
ATOM 689 N N . ALA A 1 87 ? -3.236 -3.465 13.349 1.00 88.81 87 ALA A N 1
ATOM 690 C CA . ALA A 1 87 ? -4.628 -3.025 13.315 1.00 88.81 87 ALA A CA 1
ATOM 691 C C . ALA A 1 87 ? -4.778 -1.488 13.305 1.00 88.81 87 ALA A C 1
ATOM 693 O O . ALA A 1 87 ? -5.727 -0.974 12.711 1.00 88.81 87 ALA A O 1
ATOM 694 N N . SER A 1 88 ? -3.830 -0.738 13.884 1.00 90.81 88 SER A N 1
ATOM 695 C CA . SER A 1 88 ? -3.802 0.734 13.824 1.00 90.81 88 SER A CA 1
ATOM 696 C C . SER A 1 88 ? -3.577 1.295 12.412 1.00 90.81 88 SER A C 1
ATOM 698 O O . SER A 1 88 ? -4.003 2.410 12.105 1.00 90.81 88 SER A O 1
ATOM 700 N N . GLN A 1 89 ? -2.948 0.530 11.515 1.00 95.06 89 GLN A N 1
ATOM 701 C CA . GLN A 1 89 ? -2.703 0.929 10.127 1.00 95.06 89 GLN A CA 1
ATOM 702 C C . GLN A 1 89 ? -3.893 0.657 9.210 1.00 95.06 89 GLN A C 1
ATOM 704 O O . GLN A 1 89 ? -3.922 1.149 8.084 1.00 95.06 89 GLN A O 1
ATOM 709 N N . ARG A 1 90 ? -4.907 -0.070 9.682 1.00 94.12 90 ARG A N 1
ATOM 710 C CA . ARG A 1 90 ? -6.075 -0.476 8.896 1.00 94.12 90 ARG A CA 1
ATOM 711 C C . ARG A 1 90 ? -6.696 0.669 8.095 1.00 94.12 90 ARG A C 1
ATOM 713 O O . ARG A 1 90 ? -6.902 0.536 6.893 1.00 94.12 90 ARG A O 1
ATOM 720 N N . GLU A 1 91 ? -6.998 1.796 8.734 1.00 95.06 91 GLU A N 1
ATOM 721 C CA . GLU A 1 91 ? -7.622 2.933 8.042 1.00 95.06 91 GLU A CA 1
ATOM 722 C C . GLU A 1 91 ? -6.692 3.571 7.003 1.00 95.06 91 GLU A C 1
ATOM 724 O O . GLU A 1 91 ? -7.137 3.991 5.934 1.00 95.06 91 GLU A O 1
ATOM 729 N N . HIS A 1 92 ? -5.391 3.621 7.291 1.00 97.00 92 HIS A N 1
ATOM 730 C CA . HIS A 1 92 ? -4.373 4.106 6.362 1.00 97.00 92 HIS A CA 1
ATOM 731 C C . HIS A 1 92 ? -4.285 3.201 5.128 1.00 97.00 92 HIS A C 1
ATOM 733 O O . HIS A 1 92 ? -4.309 3.690 4.000 1.00 97.00 92 HIS A O 1
ATOM 739 N N . VAL A 1 93 ? -4.284 1.883 5.333 1.00 97.56 93 VAL A N 1
ATOM 740 C CA . VAL A 1 93 ? -4.255 0.874 4.267 1.00 97.56 93 VAL A CA 1
ATOM 741 C C . VAL A 1 93 ? -5.519 0.921 3.409 1.00 97.56 93 VAL A C 1
ATOM 743 O O . VAL A 1 93 ? -5.425 0.875 2.184 1.00 97.56 93 VAL A O 1
ATOM 746 N N . LEU A 1 94 ? -6.701 1.078 4.011 1.00 97.00 94 LEU A N 1
ATOM 747 C CA . LEU A 1 94 ? -7.951 1.218 3.255 1.00 97.00 94 LEU A CA 1
ATOM 748 C C . LEU A 1 94 ? -7.954 2.480 2.383 1.00 97.00 94 LEU A C 1
ATOM 750 O O . LEU A 1 94 ? -8.366 2.427 1.223 1.00 97.00 94 LEU A O 1
ATOM 754 N N . ARG A 1 95 ? -7.452 3.607 2.907 1.00 98.12 95 ARG A N 1
ATOM 755 C CA . ARG A 1 95 ? -7.279 4.837 2.118 1.00 98.12 95 ARG A CA 1
ATOM 756 C C . ARG A 1 95 ? -6.260 4.655 0.995 1.00 98.12 95 ARG A C 1
ATOM 758 O O . ARG A 1 95 ? -6.523 5.078 -0.126 1.00 98.12 95 ARG A O 1
ATOM 765 N N . ALA A 1 96 ? -5.140 3.988 1.266 1.00 98.50 96 ALA A N 1
ATOM 766 C CA . ALA A 1 96 ? -4.132 3.661 0.260 1.00 98.50 96 ALA A CA 1
ATOM 767 C C . ALA A 1 96 ? -4.707 2.794 -0.8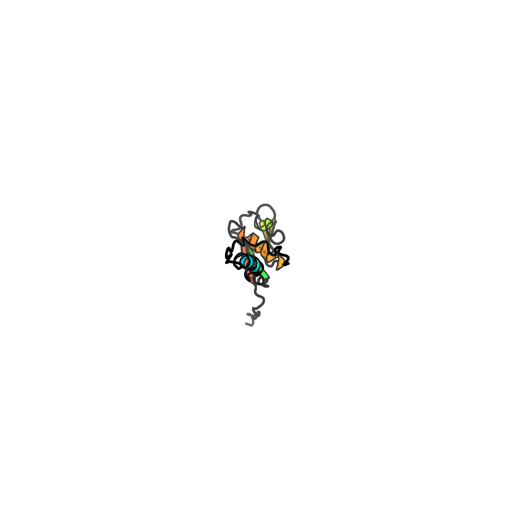74 1.00 98.50 96 ALA A C 1
ATOM 769 O O . ALA A 1 96 ? -4.460 3.080 -2.046 1.00 98.50 96 ALA A O 1
ATOM 770 N N . ALA A 1 97 ? -5.509 1.778 -0.542 1.00 98.25 97 ALA A N 1
ATOM 771 C CA . ALA A 1 97 ? -6.175 0.928 -1.524 1.00 98.25 97 ALA A CA 1
ATOM 772 C C . ALA A 1 97 ? -7.154 1.721 -2.401 1.00 98.25 97 ALA A C 1
ATOM 774 O O . ALA A 1 97 ? -7.087 1.631 -3.626 1.00 98.25 97 ALA A O 1
ATOM 775 N N . ALA A 1 98 ? -7.996 2.562 -1.788 1.00 98.00 98 ALA A N 1
ATOM 776 C CA . ALA A 1 98 ? -8.926 3.430 -2.511 1.00 98.00 98 ALA A CA 1
ATOM 777 C C . ALA A 1 98 ? -8.210 4.440 -3.423 1.00 98.00 98 ALA A C 1
ATOM 779 O O . ALA A 1 98 ? -8.717 4.773 -4.492 1.00 98.00 98 ALA A O 1
ATOM 780 N N . ALA A 1 99 ? -7.026 4.906 -3.022 1.00 98.12 99 ALA A N 1
ATOM 781 C CA . ALA A 1 99 ? -6.232 5.837 -3.807 1.00 98.12 99 ALA A CA 1
ATOM 782 C C . ALA A 1 99 ? -5.550 5.186 -5.019 1.00 98.12 99 ALA A C 1
ATOM 784 O O . ALA A 1 99 ? -5.227 5.896 -5.959 1.00 98.12 99 ALA A O 1
ATOM 785 N N . CYS A 1 100 ? -5.327 3.867 -5.034 1.00 98.19 100 CYS A N 1
ATOM 786 C CA . CYS A 1 100 ? -4.588 3.199 -6.106 1.00 98.19 100 CYS A CA 1
ATOM 787 C C . CYS A 1 100 ? -5.303 3.332 -7.474 1.00 98.19 100 CYS A C 1
ATOM 789 O O . CYS A 1 100 ? -6.339 2.696 -7.671 1.00 98.19 100 CYS A O 1
ATOM 791 N N . PRO A 1 101 ? -4.756 4.042 -8.481 1.00 97.56 101 PRO A N 1
ATOM 792 C CA . PRO A 1 101 ? -5.476 4.330 -9.732 1.00 97.56 101 PRO A CA 1
ATOM 793 C C . PRO A 1 101 ? -5.790 3.074 -10.545 1.00 97.56 101 PRO A C 1
ATOM 795 O O . PRO A 1 101 ? -6.796 2.993 -11.242 1.00 97.56 101 PRO A O 1
ATOM 798 N N . VAL A 1 102 ? -4.917 2.076 -10.423 1.00 98.12 102 VAL A N 1
ATOM 799 C CA . VAL A 1 102 ? -4.996 0.789 -11.121 1.00 98.12 102 VAL A CA 1
ATOM 800 C C . VAL A 1 102 ? -5.624 -0.310 -10.266 1.00 98.12 102 VAL A C 1
ATOM 802 O O . VAL A 1 102 ? -5.692 -1.449 -10.723 1.00 98.12 102 VAL A O 1
ATOM 805 N N . GLN A 1 103 ? -6.087 0.012 -9.050 1.00 97.88 103 GLN A N 1
ATOM 806 C CA . GLN A 1 103 ? -6.751 -0.918 -8.127 1.00 97.88 103 GLN A CA 1
ATOM 807 C C . GLN A 1 103 ? -5.938 -2.212 -7.903 1.00 97.88 103 GLN A C 1
ATOM 809 O O . GLN A 1 103 ? -6.460 -3.319 -8.018 1.00 97.88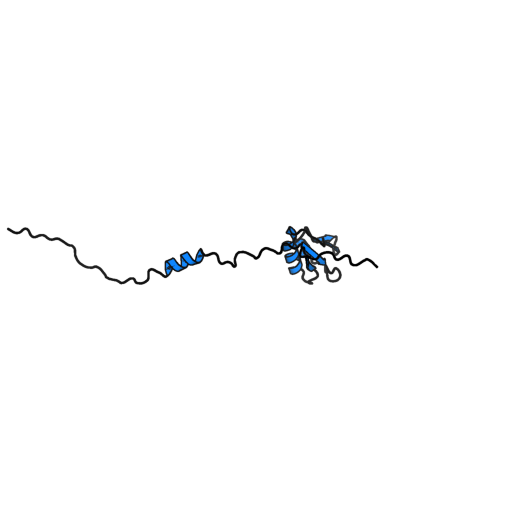 103 GLN A O 1
ATOM 814 N N . ALA A 1 104 ? -4.633 -2.068 -7.643 1.00 98.31 104 ALA A N 1
ATOM 815 C CA . ALA A 1 104 ? -3.702 -3.187 -7.449 1.00 98.31 104 ALA A CA 1
ATOM 816 C C . ALA A 1 104 ? -3.648 -3.714 -6.002 1.00 98.31 104 ALA A C 1
ATOM 818 O O . ALA A 1 104 ? -3.040 -4.752 -5.760 1.00 98.31 104 ALA A O 1
ATOM 819 N N . ILE A 1 105 ? -4.246 -3.007 -5.038 1.00 98.50 105 ILE A N 1
ATOM 820 C CA . ILE A 1 105 ? -4.182 -3.346 -3.609 1.00 98.50 105 ILE A CA 1
ATOM 821 C C . ILE A 1 105 ? -5.467 -4.063 -3.201 1.00 98.50 105 ILE A C 1
ATOM 823 O O . ILE A 1 105 ? -6.563 -3.534 -3.377 1.00 98.50 105 ILE A O 1
ATOM 827 N N . ILE A 1 106 ? -5.320 -5.248 -2.618 1.00 97.69 106 ILE A N 1
ATOM 828 C CA . ILE A 1 106 ? -6.403 -6.094 -2.122 1.00 97.69 106 ILE A CA 1
ATOM 829 C C . ILE A 1 106 ? -6.257 -6.193 -0.603 1.00 97.69 106 ILE A C 1
ATOM 831 O O . ILE A 1 106 ? -5.183 -6.516 -0.099 1.00 97.69 106 ILE A O 1
ATOM 835 N N . VAL A 1 107 ? -7.344 -5.929 0.124 1.00 96.44 107 VAL A N 1
ATOM 836 C CA . VAL A 1 107 ? -7.386 -6.000 1.591 1.00 96.44 107 VAL A CA 1
ATOM 837 C C . VAL A 1 107 ? -8.370 -7.087 2.003 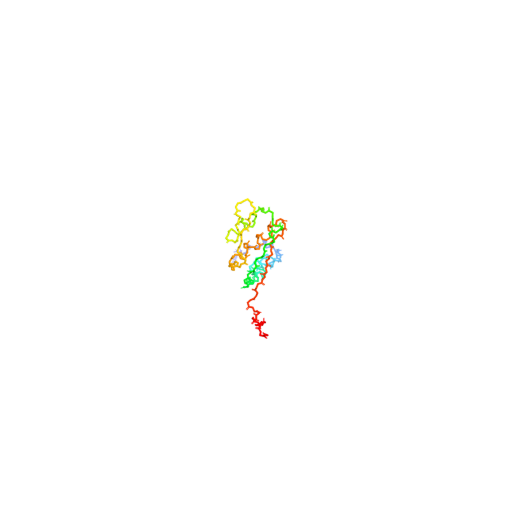1.00 96.44 107 VAL A C 1
ATOM 839 O O . VAL A 1 107 ? -9.545 -7.040 1.641 1.00 96.44 107 VAL A O 1
ATOM 842 N N . GLN A 1 108 ? -7.885 -8.065 2.759 1.00 93.69 108 GLN A N 1
ATOM 843 C CA . GLN A 1 108 ? -8.668 -9.173 3.293 1.00 93.69 108 GLN A CA 1
ATOM 844 C C . GLN A 1 108 ? -8.851 -8.991 4.797 1.00 93.69 108 GLN A C 1
ATOM 846 O O . GLN A 1 108 ? -7.895 -8.695 5.511 1.00 93.69 108 GLN A O 1
ATOM 851 N N . TRP A 1 109 ? -10.076 -9.183 5.278 1.00 89.44 109 TRP A N 1
ATOM 852 C CA . TRP A 1 109 ? -10.382 -9.199 6.706 1.00 89.44 109 TRP A CA 1
ATOM 853 C C . TRP A 1 109 ? -10.079 -10.582 7.268 1.00 89.44 109 TRP A C 1
ATOM 855 O O . TRP A 1 109 ? -10.533 -11.578 6.712 1.00 89.44 109 TRP A O 1
ATOM 865 N N . ARG A 1 110 ? -9.323 -10.636 8.362 1.00 80.00 110 ARG A N 1
ATOM 866 C CA . ARG A 1 110 ? -9.093 -11.847 9.146 1.00 80.00 110 ARG A CA 1
ATOM 867 C C . ARG A 1 110 ? -9.879 -11.688 10.439 1.00 80.00 110 ARG A C 1
ATOM 869 O O . ARG A 1 110 ? -9.498 -10.934 11.334 1.00 80.00 110 ARG A O 1
ATOM 876 N N . ASP A 1 111 ? -11.027 -12.337 10.518 1.00 70.75 111 ASP A N 1
ATOM 877 C CA . ASP A 1 111 ? -11.746 -12.517 11.768 1.00 70.75 111 ASP A CA 1
ATOM 878 C C . ASP A 1 111 ? -11.020 -13.561 12.628 1.00 70.75 111 ASP A C 1
ATOM 880 O O . ASP A 1 111 ? -10.517 -14.572 12.143 1.00 70.75 111 ASP A O 1
ATOM 884 N N . GLY A 1 112 ? -10.913 -13.297 13.931 1.00 59.50 112 GLY A N 1
ATOM 885 C CA . GLY A 1 112 ? -10.180 -14.139 14.882 1.00 59.50 112 GLY A CA 1
ATOM 886 C C . GLY A 1 112 ? -10.844 -15.484 15.206 1.00 59.50 112 GLY A C 1
ATOM 887 O O . GLY A 1 112 ? -10.663 -15.984 16.314 1.00 59.50 112 GLY A O 1
ATOM 888 N N . SER A 1 113 ? -11.631 -16.066 14.298 1.00 51.72 113 SER A N 1
ATOM 889 C CA . SER A 1 113 ? -12.350 -17.318 14.535 1.00 51.72 113 SER A CA 1
ATOM 890 C C . SER A 1 113 ? -12.450 -18.199 13.291 1.00 51.72 113 SER A C 1
ATOM 892 O O . SER A 1 113 ? -13.538 -18.446 12.784 1.00 51.72 113 SER A O 1
ATOM 894 N N . GLU A 1 114 ? -11.332 -18.789 12.879 1.00 42.84 114 GLU A N 1
ATOM 895 C CA . GLU A 1 114 ? -11.376 -20.125 12.282 1.00 42.84 114 GLU A CA 1
ATOM 896 C C . GLU A 1 114 ? -10.383 -21.021 13.040 1.00 42.84 114 GLU A C 1
ATOM 898 O O . GLU A 1 114 ? -9.190 -20.704 13.091 1.00 42.84 114 GLU A O 1
ATOM 903 N N . PRO A 1 115 ? -10.832 -22.108 13.702 1.00 46.44 115 PRO A N 1
ATOM 904 C CA . PRO A 1 115 ? -9.908 -23.065 14.282 1.00 46.44 115 PRO A CA 1
ATOM 905 C C . PRO A 1 115 ? -9.101 -23.675 13.140 1.00 46.44 115 PRO A C 1
ATOM 907 O O . PRO A 1 115 ? -9.663 -24.226 12.194 1.00 46.44 115 PRO A O 1
ATOM 910 N N . GLN A 1 116 ? -7.778 -23.574 13.239 1.00 56.59 116 GLN A N 1
ATOM 911 C CA . GLN A 1 116 ? -6.843 -24.236 12.343 1.00 56.59 116 GLN A CA 1
ATOM 912 C C . GLN A 1 116 ? -7.061 -25.751 12.428 1.00 56.59 116 GLN A C 1
ATOM 914 O O . GLN A 1 116 ? -6.449 -26.433 13.246 1.00 56.59 116 GLN A O 1
ATOM 919 N N . ILE A 1 117 ? -7.959 -26.281 11.596 1.00 57.59 117 ILE A N 1
ATOM 920 C CA . ILE A 1 117 ? -8.096 -27.715 11.386 1.00 57.59 117 ILE A CA 1
ATOM 921 C C . ILE A 1 117 ? -6.874 -28.167 10.591 1.00 57.59 117 ILE A C 1
ATOM 923 O O . ILE A 1 117 ? -6.734 -27.956 9.394 1.00 57.59 117 ILE A O 1
ATOM 927 N N . ASN A 1 118 ? -5.921 -28.727 11.316 1.00 57.81 118 ASN A N 1
ATOM 928 C CA . ASN A 1 118 ? -4.721 -29.399 10.837 1.00 57.81 118 ASN A CA 1
ATOM 929 C C . ASN A 1 118 ? -5.042 -30.372 9.684 1.00 57.81 118 ASN A C 1
ATOM 931 O O . ASN A 1 118 ? -5.381 -31.537 9.892 1.00 57.81 118 ASN A O 1
ATOM 935 N N . ARG A 1 119 ? -4.917 -29.885 8.445 1.00 61.16 119 ARG A N 1
ATOM 936 C CA . ARG A 1 119 ? -5.072 -30.658 7.212 1.00 61.16 119 ARG A CA 1
ATOM 937 C C . ARG A 1 119 ? -3.714 -31.265 6.850 1.00 61.16 119 ARG A C 1
ATOM 939 O O . ARG A 1 119 ? -2.982 -30.707 6.043 1.00 61.16 119 ARG A O 1
ATOM 946 N N . GLY A 1 120 ? -3.356 -32.375 7.496 1.00 55.06 120 GLY A N 1
ATOM 947 C CA . GLY A 1 120 ? -2.091 -33.056 7.204 1.00 55.06 120 GLY A CA 1
ATOM 948 C C . GLY A 1 120 ? -1.704 -34.174 8.166 1.00 55.06 120 GLY A C 1
ATOM 949 O O . GLY A 1 120 ? -0.607 -34.150 8.708 1.00 55.06 120 GLY A O 1
ATOM 950 N N . ALA A 1 121 ? -2.590 -35.145 8.375 1.00 53.16 121 ALA A N 1
ATOM 951 C CA . ALA A 1 121 ? -2.181 -36.496 8.745 1.00 53.16 121 ALA A CA 1
ATOM 952 C C . ALA A 1 121 ? -2.627 -37.415 7.601 1.00 53.16 121 ALA A C 1
ATOM 954 O O . ALA A 1 121 ? -3.789 -37.821 7.552 1.00 53.16 121 ALA A O 1
ATOM 955 N N . VAL A 1 122 ? -1.726 -37.643 6.645 1.00 54.38 122 VAL A N 1
ATOM 956 C CA . VAL A 1 122 ? -1.790 -38.744 5.673 1.00 54.38 122 VAL A CA 1
ATOM 957 C C . VAL A 1 122 ? -0.448 -39.449 5.657 1.00 54.38 122 VAL A C 1
ATOM 959 O O . VAL A 1 122 ? 0.577 -38.733 5.727 1.00 54.38 122 VAL A O 1
#

Secondary structure (DSSP, 8-state):
--------------------TTSHHHHHHHHSS--TTSSPPPPP--EEEEEE-TTT-----HHHHH-TTTEEEETTTEEEE-SS--GGGHHHHHHHHHH-TT--EEEEEE-S----------

Sequence (122 aa):
MNEHHGVARGGAQWRHPKTRETHENRKEEQMAQAHPYMTPPPAPSGSIHVVVDLNRCQAYAQCCFFAPSVFTLHGEEALWYDPEPDASQREHVLRAAAACPVQAIIVQWRDGSEPQINRGAV

pLDDT: mean 75.08, std 22.4, range [36.69, 98.5]